Protein AF-A0A963LGK0-F1 (afdb_monomer)

Secondary structure (DSSP, 8-state):
--HHHHHHHHHHHHHHHHHHHHHHHHHHHHHHHHHHHHTT-EEEEEEEE-SSS-EEEEEEEEEGGG--HHHHHHHHHHTTT-HHHHHHHHHHHHHHHHHHHHT----EEEEEEEESSS-EEEEEE-

Structure (mmCIF, N/CA/C/O backbone):
data_AF-A0A963LGK0-F1
#
_entry.id   AF-A0A963LGK0-F1
#
loop_
_atom_site.group_PDB
_atom_site.id
_atom_site.type_symbol
_atom_site.label_atom_id
_atom_site.label_alt_id
_atom_site.label_comp_id
_atom_site.label_asym_id
_atom_site.label_entity_id
_atom_site.label_seq_id
_atom_site.pdbx_PDB_ins_code
_atom_site.Cartn_x
_atom_site.Cartn_y
_atom_site.Cartn_z
_atom_site.occupancy
_atom_site.B_iso_or_equiv
_atom_site.auth_seq_id
_atom_site.auth_comp_id
_atom_site.auth_asym_id
_atom_site.auth_atom_id
_atom_site.pdbx_PDB_model_num
ATOM 1 N N . MET A 1 1 ? -39.028 12.991 27.455 1.00 50.53 1 MET A N 1
ATOM 2 C CA . MET A 1 1 ? -37.844 12.212 27.033 1.00 50.53 1 MET A CA 1
ATOM 3 C C . MET A 1 1 ? -37.018 13.099 26.130 1.00 50.53 1 MET A C 1
ATOM 5 O O . MET A 1 1 ? -37.543 13.587 25.140 1.00 50.53 1 MET A O 1
ATOM 9 N N . ASP A 1 2 ? -35.789 13.371 26.546 1.00 68.88 2 ASP A N 1
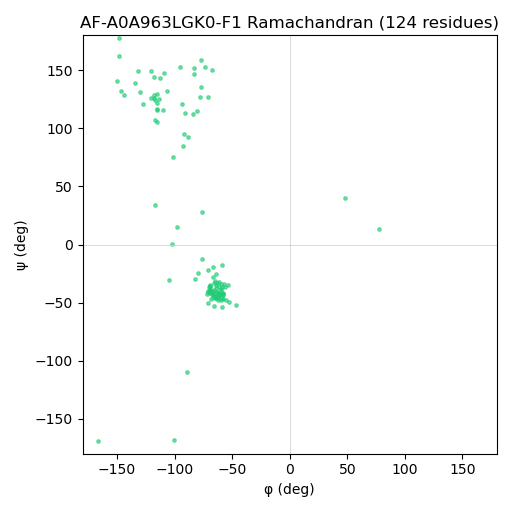ATOM 10 C CA . ASP A 1 2 ? -34.951 14.451 26.034 1.00 68.88 2 ASP A CA 1
ATOM 11 C C . ASP A 1 2 ? -34.271 14.064 24.706 1.00 68.88 2 ASP A C 1
ATOM 13 O O . ASP A 1 2 ? -33.477 13.121 24.648 1.00 68.88 2 ASP A O 1
ATOM 17 N N . LEU A 1 3 ? -34.633 14.755 23.619 1.00 71.62 3 LEU A N 1
ATOM 18 C CA . LEU A 1 3 ? -34.079 14.545 22.274 1.00 71.62 3 LEU A CA 1
ATOM 19 C C . LEU A 1 3 ? -32.584 14.886 22.219 1.00 71.62 3 LEU A C 1
ATOM 21 O O . LEU A 1 3 ? -31.839 14.236 21.487 1.00 71.62 3 LEU A O 1
ATOM 25 N N . LEU A 1 4 ? -32.138 15.846 23.034 1.00 71.88 4 LEU A N 1
ATOM 26 C CA . LEU A 1 4 ? -30.732 16.239 23.130 1.00 71.88 4 LEU A CA 1
ATOM 27 C C . LEU A 1 4 ? -29.887 15.138 23.777 1.00 71.88 4 LEU A C 1
ATOM 29 O O . LEU A 1 4 ? -28.795 14.841 23.297 1.00 71.88 4 LEU A O 1
ATOM 33 N N . GLY A 1 5 ? -30.421 14.465 24.801 1.00 74.00 5 GLY A N 1
ATOM 34 C CA . GLY A 1 5 ? -29.763 13.321 25.435 1.00 74.00 5 GLY A CA 1
ATOM 35 C C . GLY A 1 5 ? -29.575 12.138 24.479 1.00 74.00 5 GLY A C 1
ATOM 36 O O . GLY A 1 5 ? -28.498 11.550 24.439 1.00 74.00 5 GLY A O 1
ATOM 37 N N . LYS A 1 6 ? -30.583 11.837 23.646 1.00 70.38 6 LYS A N 1
ATOM 38 C CA . LYS A 1 6 ? -30.487 10.788 22.612 1.00 70.38 6 LYS A CA 1
ATOM 39 C C . LYS A 1 6 ? -29.537 11.162 21.469 1.00 70.38 6 LYS A C 1
ATOM 41 O O . LYS A 1 6 ? -28.861 10.293 20.923 1.00 70.38 6 LYS A O 1
ATOM 46 N N . MET A 1 7 ? -29.482 12.439 21.094 1.00 66.69 7 MET A N 1
ATOM 47 C CA . MET A 1 7 ? -28.585 12.919 20.039 1.00 66.69 7 MET A CA 1
ATOM 48 C C . MET A 1 7 ? -27.122 12.894 20.496 1.00 66.69 7 MET A C 1
ATOM 50 O O . MET A 1 7 ? -26.258 12.453 19.742 1.00 66.69 7 MET A O 1
ATOM 54 N N . LYS A 1 8 ? -26.851 13.280 21.749 1.00 67.12 8 LYS A N 1
ATOM 55 C CA . LYS A 1 8 ? -25.511 13.223 22.339 1.00 67.12 8 LYS A CA 1
ATOM 56 C C . LYS A 1 8 ? -24.993 11.787 22.456 1.00 67.12 8 LYS A C 1
ATOM 58 O O . LYS A 1 8 ? -23.887 11.517 22.003 1.00 67.12 8 LYS A O 1
ATOM 63 N N . SER A 1 9 ? -25.812 10.855 22.949 1.00 65.50 9 SER A N 1
ATOM 64 C CA . SER A 1 9 ? -25.407 9.445 23.051 1.00 65.50 9 SER A CA 1
ATOM 65 C C . SER A 1 9 ? -25.187 8.784 21.685 1.00 65.50 9 SER A C 1
ATOM 67 O O . SER A 1 9 ? -24.301 7.948 21.533 1.00 65.50 9 SER A O 1
ATOM 69 N N . THR A 1 10 ? -25.956 9.178 20.665 1.00 68.31 10 THR A N 1
ATOM 70 C CA . THR A 1 10 ? -25.754 8.701 19.287 1.00 68.31 10 THR A CA 1
ATOM 71 C C . THR A 1 10 ? -24.460 9.260 18.684 1.00 68.31 10 THR A C 1
ATOM 73 O O . THR A 1 10 ? -23.740 8.534 18.006 1.00 68.31 10 THR A O 1
ATOM 76 N N . ALA A 1 11 ? -24.133 10.530 18.951 1.00 66.62 11 ALA A N 1
ATOM 77 C CA . ALA A 1 11 ? -22.893 11.155 18.489 1.00 66.62 11 ALA A CA 1
ATOM 78 C C . ALA A 1 11 ? -21.644 10.550 19.156 1.00 66.62 11 ALA A C 1
ATOM 80 O O . ALA A 1 11 ? -20.649 10.310 18.477 1.00 66.62 11 ALA A O 1
ATOM 81 N N . GLU A 1 12 ? -21.709 10.254 20.456 1.00 69.06 12 GLU A N 1
ATOM 82 C CA . GLU A 1 12 ? -20.633 9.579 21.196 1.00 69.06 12 GLU A CA 1
ATOM 83 C C . GLU A 1 12 ? -20.405 8.151 20.664 1.00 69.06 12 GLU A C 1
ATOM 85 O O . GLU A 1 12 ? -19.275 7.797 20.332 1.00 69.06 12 GLU A O 1
ATOM 90 N N . GLY A 1 13 ? -21.476 7.378 20.438 1.00 64.12 13 GLY A N 1
ATOM 91 C CA . GLY A 1 13 ? -21.377 6.035 19.851 1.00 64.12 13 GLY A CA 1
ATOM 92 C C . GLY A 1 13 ? -20.837 6.018 18.413 1.00 64.12 13 GLY A C 1
ATOM 93 O O . GLY A 1 13 ? -20.083 5.120 18.043 1.00 64.12 13 GLY A O 1
ATOM 94 N N . LEU A 1 14 ? -21.162 7.027 17.596 1.00 65.62 14 LEU A N 1
ATOM 95 C CA . LEU A 1 14 ? -20.575 7.194 16.257 1.00 65.62 14 LEU A CA 1
ATOM 96 C C . LEU A 1 14 ? -19.086 7.579 16.323 1.00 65.62 14 LEU A C 1
ATOM 98 O O . LEU A 1 14 ? -18.293 7.122 15.497 1.00 65.62 14 LEU A O 1
ATOM 102 N N . GLY A 1 15 ? -18.691 8.380 17.315 1.00 70.19 15 GLY A N 1
ATOM 103 C CA . GLY A 1 15 ? -17.296 8.741 17.567 1.00 70.19 15 GLY A CA 1
ATOM 104 C C . GLY A 1 15 ? -16.426 7.530 17.915 1.00 70.19 15 GLY A C 1
ATOM 105 O O . GLY A 1 15 ? -15.366 7.345 17.324 1.00 70.19 15 GLY A O 1
ATOM 106 N N . GLU A 1 16 ? -16.891 6.654 18.802 1.00 70.88 16 GLU A N 1
ATOM 107 C CA . GLU A 1 16 ? -16.143 5.452 19.201 1.00 70.88 16 GLU A CA 1
ATOM 108 C C . GLU A 1 16 ? -16.055 4.411 18.073 1.00 70.88 16 GLU A C 1
ATOM 110 O O . GLU A 1 16 ? -14.980 3.868 17.805 1.00 70.88 16 GLU A O 1
ATOM 115 N N . LEU A 1 17 ? -17.154 4.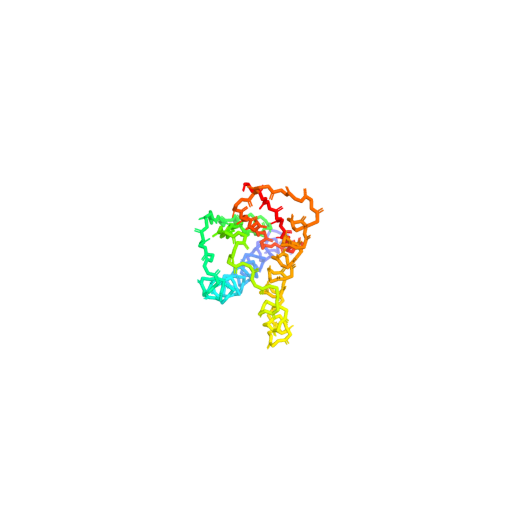184 17.342 1.00 68.81 17 LEU A N 1
ATOM 116 C CA . LEU A 1 17 ? -17.171 3.279 16.185 1.00 68.81 17 LEU A CA 1
ATOM 117 C C . LEU A 1 17 ? -16.262 3.770 15.049 1.00 68.81 17 LEU A C 1
ATOM 119 O O . LEU A 1 17 ? -15.605 2.964 14.387 1.00 68.81 17 LEU A O 1
ATOM 123 N N . SER A 1 18 ? -16.205 5.086 14.821 1.00 73.88 18 SER A N 1
ATOM 124 C CA . SER A 1 18 ? -15.330 5.671 13.799 1.00 73.88 18 SER A CA 1
ATOM 125 C C . SER A 1 18 ? -13.849 5.554 14.169 1.00 73.88 18 SER A C 1
ATOM 127 O O . SER A 1 18 ? -13.048 5.200 13.307 1.00 73.88 18 SER A O 1
ATOM 129 N N . GLN A 1 19 ? -13.478 5.755 15.439 1.00 80.19 19 GLN A N 1
ATOM 130 C CA . GLN A 1 19 ? -12.098 5.560 15.899 1.00 80.19 19 GLN A CA 1
ATOM 131 C C . GLN A 1 19 ? -11.648 4.101 15.790 1.00 80.19 19 GLN A C 1
ATOM 133 O O . GLN A 1 19 ? -10.566 3.844 15.265 1.00 80.19 19 GLN A O 1
ATOM 138 N N . GLY A 1 20 ? -12.480 3.145 16.222 1.00 83.94 20 GLY A N 1
ATOM 139 C CA . GLY A 1 20 ? -12.156 1.718 16.120 1.00 83.94 20 GLY A CA 1
ATOM 140 C C . GLY A 1 20 ? -11.879 1.287 14.678 1.00 83.94 20 GLY A C 1
ATOM 141 O O . GLY A 1 20 ? -10.886 0.616 14.408 1.00 83.94 20 GLY A O 1
ATOM 142 N N . LYS A 1 21 ? -12.698 1.764 13.735 1.00 83.69 21 LYS A N 1
ATOM 143 C CA . LYS A 1 21 ? -12.537 1.458 12.311 1.00 83.69 21 LYS A CA 1
ATOM 144 C C . LYS A 1 21 ? -11.307 2.113 11.680 1.00 83.69 21 LYS A C 1
ATOM 146 O O . LYS A 1 21 ? -10.656 1.505 10.837 1.00 83.69 21 LYS A O 1
ATOM 151 N N . VAL A 1 22 ? -10.964 3.334 12.095 1.00 87.25 22 VAL A N 1
ATOM 152 C CA . VAL A 1 22 ? -9.717 3.980 11.658 1.00 87.25 22 VAL A CA 1
ATOM 153 C C . VAL A 1 22 ? -8.511 3.179 12.135 1.00 87.25 22 VAL A C 1
ATOM 155 O O . VAL A 1 22 ? -7.609 2.942 11.342 1.00 87.25 22 VAL A O 1
ATOM 158 N N . MET A 1 23 ? -8.497 2.715 13.387 1.00 89.88 23 MET A N 1
ATOM 159 C CA . MET A 1 23 ? -7.385 1.909 13.903 1.00 89.88 23 MET A CA 1
ATOM 160 C C . MET A 1 23 ? -7.235 0.580 13.151 1.00 89.88 23 MET A C 1
ATOM 162 O O . MET A 1 23 ? -6.120 0.222 12.787 1.00 89.88 23 MET A O 1
ATOM 166 N N . GLU A 1 24 ? -8.343 -0.093 12.829 1.00 88.88 24 GLU A N 1
ATOM 167 C CA . GLU A 1 24 ? -8.342 -1.295 11.981 1.00 88.88 24 GLU A CA 1
ATOM 168 C C . GLU A 1 24 ? -7.715 -1.018 10.602 1.00 88.88 24 GLU A C 1
ATOM 170 O O . GLU A 1 24 ? -6.807 -1.726 10.170 1.00 88.88 24 GLU A O 1
ATOM 175 N N . TRP A 1 25 ? -8.108 0.078 9.944 1.00 89.50 25 TRP A N 1
ATOM 176 C CA . TRP A 1 25 ? -7.505 0.493 8.673 1.00 89.50 25 TRP A CA 1
ATOM 177 C C . TRP A 1 25 ? -6.010 0.794 8.783 1.00 89.50 25 TRP A C 1
ATOM 179 O O . TRP A 1 25 ? -5.263 0.510 7.848 1.00 89.50 25 TRP A O 1
ATOM 189 N N . LEU A 1 26 ? -5.560 1.370 9.899 1.00 90.88 26 LEU A N 1
ATOM 190 C CA . LEU A 1 26 ? -4.142 1.636 10.140 1.00 90.88 26 LEU A CA 1
ATOM 191 C C . LEU A 1 26 ? -3.344 0.344 10.344 1.00 90.88 26 LEU A C 1
ATOM 193 O O . LEU A 1 26 ? -2.208 0.254 9.873 1.00 90.88 26 LEU A O 1
ATOM 197 N N . ASP A 1 27 ? -3.929 -0.660 10.994 1.00 91.94 27 ASP A N 1
ATOM 198 C CA . ASP A 1 27 ? -3.307 -1.973 11.157 1.00 91.94 27 ASP A CA 1
ATOM 199 C C . ASP A 1 27 ? -3.193 -2.709 9.817 1.00 91.94 27 ASP A C 1
ATOM 201 O O . ASP A 1 27 ? -2.139 -3.275 9.509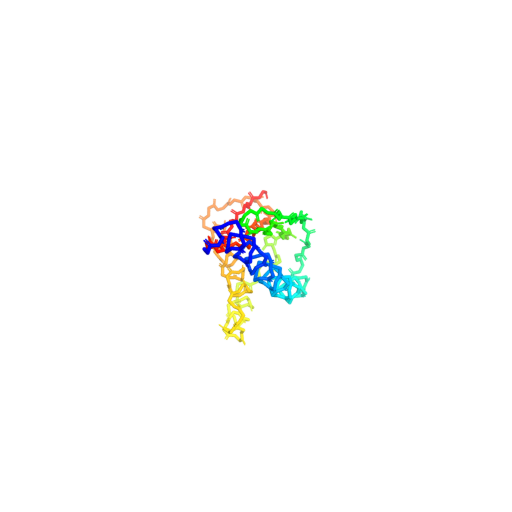 1.00 91.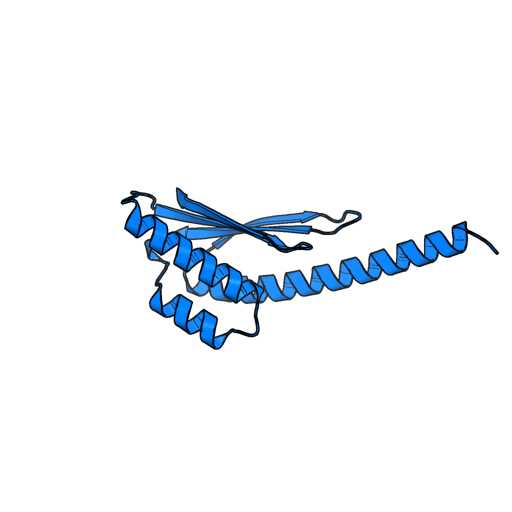94 27 ASP A O 1
ATOM 205 N N . ASP A 1 28 ? -4.238 -2.659 8.990 1.00 89.50 28 ASP A N 1
ATOM 206 C CA . ASP A 1 28 ? -4.224 -3.197 7.625 1.00 89.50 28 ASP A CA 1
ATOM 207 C C . ASP A 1 28 ? -3.182 -2.477 6.764 1.00 89.50 28 ASP A C 1
ATOM 209 O O . ASP A 1 28 ? -2.333 -3.106 6.126 1.00 89.50 28 ASP A O 1
ATOM 213 N N . TYR A 1 29 ? -3.179 -1.144 6.815 1.00 91.44 29 TYR A N 1
ATOM 214 C CA . TYR A 1 29 ? -2.210 -0.303 6.125 1.00 91.44 29 TYR A CA 1
ATOM 215 C C . TYR A 1 29 ? -0.774 -0.628 6.535 1.00 91.44 29 TYR A C 1
ATOM 217 O O . TYR A 1 29 ? 0.100 -0.736 5.675 1.00 91.44 29 TYR A O 1
ATOM 225 N N . LYS A 1 30 ? -0.509 -0.831 7.828 1.00 92.75 30 LYS A N 1
ATOM 226 C CA . LYS A 1 30 ? 0.823 -1.181 8.328 1.00 92.75 30 LYS A CA 1
ATOM 227 C C . LYS A 1 30 ? 1.308 -2.515 7.758 1.00 92.75 30 LYS A C 1
ATOM 229 O O . LYS A 1 30 ? 2.467 -2.616 7.355 1.00 92.75 30 LYS A O 1
ATOM 234 N N . ARG A 1 31 ? 0.439 -3.532 7.690 1.00 91.69 31 ARG A N 1
ATOM 235 C CA . ARG A 1 31 ? 0.782 -4.842 7.102 1.00 91.69 31 ARG A CA 1
ATOM 236 C C . ARG A 1 31 ? 1.024 -4.745 5.598 1.00 91.69 31 ARG A C 1
ATOM 238 O O . ARG A 1 31 ? 2.001 -5.311 5.096 1.00 91.69 31 ARG A O 1
ATOM 245 N N . ALA A 1 32 ? 0.170 -4.003 4.896 1.00 91.94 32 ALA A N 1
ATOM 246 C CA . ALA A 1 32 ? 0.328 -3.754 3.472 1.00 91.94 32 ALA A CA 1
ATOM 247 C C . ALA A 1 32 ? 1.632 -2.999 3.174 1.00 91.94 32 ALA A C 1
ATOM 249 O O . ALA A 1 32 ? 2.389 -3.413 2.301 1.00 91.94 32 ALA A O 1
ATOM 250 N N . THR A 1 33 ? 1.939 -1.960 3.955 1.00 93.56 33 THR A N 1
ATOM 251 C CA . THR A 1 33 ? 3.162 -1.153 3.831 1.00 93.56 33 THR A CA 1
ATOM 252 C C . THR A 1 33 ? 4.409 -2.007 3.980 1.00 93.56 33 THR A C 1
ATOM 254 O O . THR A 1 33 ? 5.226 -2.042 3.067 1.00 93.56 33 THR A O 1
ATOM 257 N N . ALA A 1 34 ? 4.514 -2.768 5.075 1.00 92.88 34 ALA A N 1
ATOM 258 C CA . ALA A 1 34 ? 5.669 -3.630 5.315 1.00 92.88 34 ALA A CA 1
ATOM 259 C C . ALA A 1 34 ? 5.886 -4.628 4.169 1.00 92.88 34 ALA A C 1
ATOM 261 O O . ALA A 1 34 ? 7.017 -4.960 3.833 1.00 92.88 34 ALA A O 1
ATOM 262 N N . THR A 1 35 ? 4.800 -5.093 3.549 1.00 92.06 35 THR A N 1
ATOM 263 C CA . THR A 1 35 ? 4.868 -5.972 2.383 1.00 92.06 35 THR A CA 1
ATOM 264 C C . THR A 1 35 ? 5.360 -5.219 1.148 1.00 92.06 35 THR A C 1
ATOM 266 O O . THR A 1 35 ? 6.299 -5.674 0.501 1.00 92.06 35 THR A O 1
ATOM 269 N N . LEU A 1 36 ? 4.768 -4.070 0.820 1.00 91.50 36 LEU A N 1
ATOM 270 C CA . LEU A 1 36 ? 5.122 -3.273 -0.358 1.00 91.50 36 LEU A CA 1
ATOM 271 C C . LEU A 1 36 ? 6.562 -2.737 -0.305 1.00 91.50 36 LEU A C 1
ATOM 273 O O . LEU A 1 36 ? 7.232 -2.704 -1.336 1.00 91.50 36 LEU A O 1
ATOM 277 N N . GLU A 1 37 ? 7.079 -2.425 0.883 1.00 91.62 37 GLU A N 1
ATOM 278 C CA . GLU A 1 37 ? 8.486 -2.054 1.087 1.00 91.62 37 GLU A CA 1
ATOM 279 C C . GLU A 1 37 ? 9.455 -3.162 0.647 1.00 91.62 37 GLU A C 1
ATOM 281 O O . GLU A 1 37 ? 10.502 -2.874 0.067 1.00 91.62 37 GLU A O 1
ATOM 286 N N . THR A 1 38 ? 9.087 -4.442 0.809 1.00 90.06 38 THR A N 1
ATOM 287 C CA . THR A 1 38 ? 9.905 -5.563 0.296 1.00 90.06 38 THR A CA 1
ATOM 288 C C . THR A 1 38 ? 9.970 -5.622 -1.232 1.00 90.06 38 THR A C 1
ATOM 290 O O . THR A 1 38 ? 10.885 -6.230 -1.786 1.00 90.06 38 THR A O 1
ATOM 293 N N . PHE A 1 39 ? 9.026 -4.966 -1.912 1.00 86.81 39 PHE A N 1
ATOM 294 C CA . PHE A 1 39 ? 8.990 -4.801 -3.364 1.00 86.81 39 PHE A CA 1
ATOM 295 C C . PHE A 1 39 ? 9.543 -3.443 -3.807 1.00 86.81 39 PHE A C 1
ATOM 297 O O . PHE A 1 39 ? 9.325 -3.052 -4.944 1.00 86.81 39 PHE A O 1
ATOM 304 N N . GLY A 1 40 ? 10.249 -2.710 -2.941 1.00 88.75 40 GLY A N 1
ATOM 305 C CA . GLY A 1 40 ? 10.894 -1.448 -3.308 1.00 88.75 40 GLY A CA 1
ATOM 306 C C . GLY A 1 40 ? 9.949 -0.249 -3.403 1.00 88.75 40 GLY A C 1
ATOM 307 O O . GLY A 1 40 ? 10.348 0.788 -3.930 1.00 88.75 40 GLY A O 1
ATOM 308 N N . PHE A 1 41 ? 8.721 -0.366 -2.892 1.00 91.62 41 PHE A N 1
ATOM 309 C CA . PHE A 1 41 ? 7.836 0.781 -2.723 1.00 91.62 41 PHE A CA 1
ATOM 310 C C . PHE A 1 41 ? 8.156 1.514 -1.426 1.00 91.62 41 PHE A C 1
ATOM 312 O O . PHE A 1 41 ? 8.515 0.919 -0.417 1.00 91.62 41 PHE A O 1
ATOM 319 N N . THR A 1 42 ? 7.975 2.822 -1.444 1.00 93.19 42 THR A N 1
ATOM 320 C CA . THR A 1 42 ? 8.120 3.695 -0.283 1.00 93.19 42 THR A CA 1
ATOM 321 C C . THR A 1 42 ? 6.813 4.418 -0.026 1.00 93.19 42 THR A C 1
ATOM 323 O O . THR A 1 42 ? 6.045 4.681 -0.953 1.00 93.19 42 THR A O 1
ATOM 326 N N . VAL A 1 43 ? 6.537 4.735 1.234 1.00 92.69 43 VAL A N 1
ATOM 327 C CA . VAL A 1 43 ? 5.384 5.567 1.577 1.00 92.69 43 VAL A CA 1
ATOM 328 C C . VAL A 1 43 ? 5.655 6.999 1.122 1.00 92.69 43 VAL A C 1
ATOM 330 O O . VAL A 1 43 ? 6.681 7.584 1.463 1.00 92.69 43 VAL A O 1
ATOM 333 N N . GLY A 1 44 ? 4.724 7.556 0.358 1.00 90.44 44 GLY A N 1
ATOM 334 C CA . GLY A 1 44 ? 4.706 8.959 -0.019 1.00 90.44 44 GLY A CA 1
ATOM 335 C C . GLY A 1 44 ? 3.943 9.786 1.009 1.00 90.44 44 GLY A C 1
ATOM 336 O O . GLY A 1 44 ? 4.395 10.005 2.132 1.00 90.44 44 GLY A O 1
ATOM 337 N N . HIS A 1 45 ? 2.771 10.277 0.615 1.00 90.88 45 HIS A N 1
ATOM 338 C CA . HIS A 1 45 ? 1.946 11.105 1.486 1.00 90.88 45 HIS A CA 1
ATOM 339 C C . HIS A 1 45 ? 1.107 10.238 2.421 1.00 90.88 45 HIS A C 1
ATOM 341 O O . HIS A 1 45 ? 0.748 9.107 2.099 1.00 90.88 45 HIS A O 1
ATOM 347 N N . PHE A 1 46 ? 0.777 10.786 3.586 1.00 91.94 46 PHE A N 1
ATOM 348 C CA . PHE A 1 46 ? -0.115 10.158 4.547 1.00 91.94 46 PHE A CA 1
ATOM 349 C C . PHE A 1 46 ? -0.953 11.235 5.236 1.00 91.94 46 PHE A C 1
ATOM 351 O O . PHE A 1 46 ? -0.432 12.244 5.709 1.00 91.94 46 PHE A O 1
ATOM 358 N N . THR A 1 47 ? -2.269 11.067 5.258 1.00 92.44 47 THR A N 1
ATOM 359 C CA . THR A 1 47 ? -3.213 12.038 5.813 1.00 92.44 47 THR A CA 1
ATOM 360 C C . THR A 1 47 ? -4.3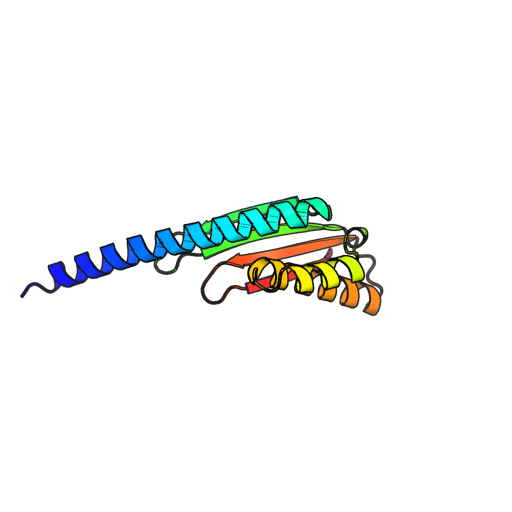93 11.305 6.424 1.00 92.44 47 THR A C 1
ATOM 362 O O . THR A 1 47 ? -4.987 10.440 5.789 1.00 92.44 47 THR A O 1
ATOM 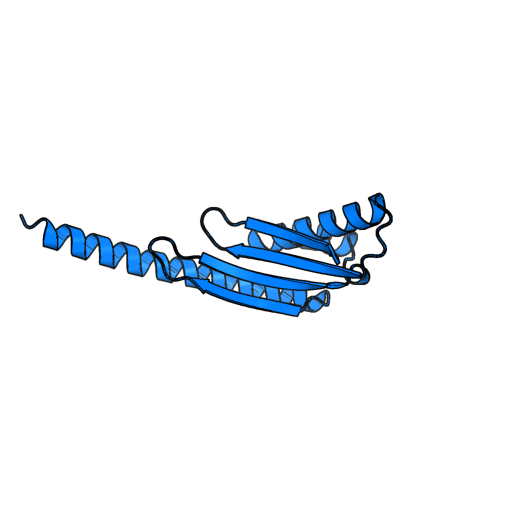365 N N . VAL A 1 48 ? -4.766 11.687 7.643 1.00 89.12 48 VAL A N 1
ATOM 366 C CA . VAL A 1 48 ? -5.961 11.184 8.329 1.00 89.12 48 VAL A CA 1
ATOM 367 C C . VAL A 1 48 ? -6.943 12.338 8.477 1.00 89.12 48 VAL A C 1
ATOM 369 O O . VAL A 1 48 ? -6.596 13.388 9.013 1.00 89.12 48 VAL A O 1
ATOM 372 N N . SER A 1 49 ? -8.166 12.144 7.996 1.00 87.38 49 SER A N 1
ATOM 373 C CA . SER A 1 49 ? -9.267 13.097 8.102 1.00 87.38 49 SER A CA 1
ATOM 374 C C . SER A 1 49 ? -10.317 12.555 9.060 1.00 87.38 49 SER A C 1
ATOM 376 O O . SER A 1 49 ? -10.952 11.537 8.793 1.00 87.38 49 SER A O 1
ATOM 378 N N . MET A 1 50 ? -10.509 13.251 10.180 1.00 80.19 50 MET A N 1
ATOM 379 C CA . MET A 1 50 ? -11.489 12.904 11.211 1.00 80.19 50 MET A CA 1
ATOM 380 C C . MET A 1 50 ? -12.727 13.797 11.060 1.00 80.19 50 MET A C 1
ATOM 382 O O . MET A 1 50 ? -12.898 14.776 11.783 1.00 80.19 50 MET A O 1
ATOM 386 N N . GLY A 1 51 ? -13.545 13.503 10.048 1.00 78.81 51 GLY A N 1
ATOM 387 C CA . GLY A 1 51 ? -14.852 14.131 9.832 1.00 78.81 51 GLY A CA 1
ATOM 388 C C . GLY A 1 51 ? -16.004 13.241 10.305 1.00 78.81 51 GLY A C 1
ATOM 389 O O . GLY A 1 51 ? -15.785 12.210 10.935 1.00 78.81 51 GLY A O 1
ATOM 390 N N . LEU A 1 52 ? -17.243 13.603 9.943 1.00 79.31 52 LEU A N 1
ATOM 391 C CA . LEU A 1 52 ? -18.419 12.739 10.159 1.00 79.31 52 LEU A CA 1
ATOM 392 C C . LEU A 1 52 ? -18.215 11.340 9.554 1.00 79.31 52 LEU A C 1
ATOM 394 O O . LEU A 1 52 ? -18.672 10.343 10.106 1.00 79.31 52 LEU A O 1
ATOM 398 N N . ILE A 1 53 ? -17.517 11.288 8.420 1.00 82.25 53 ILE A N 1
ATOM 399 C CA . ILE A 1 53 ? -17.016 10.063 7.812 1.00 82.25 53 ILE A CA 1
ATOM 400 C C . ILE A 1 53 ? -15.488 10.161 7.862 1.00 82.25 53 ILE A C 1
ATOM 402 O O . ILE A 1 53 ? -14.939 11.097 7.273 1.00 82.25 53 ILE A O 1
ATOM 406 N N . PRO A 1 54 ? -14.802 9.264 8.587 1.00 85.06 54 PRO A N 1
ATOM 407 C CA . PRO A 1 54 ? -13.353 9.268 8.630 1.00 85.06 54 PRO A CA 1
ATOM 408 C C . PRO A 1 54 ? -12.768 8.751 7.316 1.00 85.06 54 PRO A C 1
ATOM 410 O O . PRO A 1 54 ? -13.371 7.924 6.628 1.00 85.06 54 PRO A O 1
ATOM 413 N N . GLU A 1 55 ? -11.564 9.209 7.001 1.00 89.81 55 GLU A N 1
ATOM 414 C CA . GLU A 1 55 ? -10.849 8.809 5.795 1.00 89.81 55 GLU A CA 1
ATOM 415 C C . GLU A 1 55 ? -9.334 8.853 6.027 1.00 89.81 55 GLU A C 1
ATOM 417 O O . GLU A 1 55 ? -8.823 9.778 6.661 1.00 89.81 55 GLU A O 1
ATOM 422 N N . VAL A 1 56 ? -8.604 7.876 5.491 1.00 90.69 56 VAL A N 1
ATOM 423 C CA . VAL A 1 56 ? -7.137 7.883 5.438 1.00 90.69 56 VAL A CA 1
ATOM 424 C C . VAL A 1 56 ? -6.713 7.938 3.980 1.00 90.69 56 VAL A C 1
ATOM 426 O O . VAL A 1 56 ? -7.064 7.062 3.197 1.00 90.69 56 VAL A O 1
ATOM 429 N N . ARG A 1 57 ? -5.943 8.955 3.608 1.00 93.38 57 ARG A N 1
ATOM 430 C CA . ARG A 1 57 ? -5.330 9.075 2.284 1.00 93.38 57 ARG A CA 1
ATOM 431 C C . ARG A 1 57 ? -3.848 8.807 2.401 1.00 93.38 57 ARG A C 1
ATOM 433 O O . ARG A 1 57 ? -3.180 9.376 3.261 1.00 93.38 57 ARG A O 1
ATOM 440 N N . THR A 1 58 ? -3.328 7.965 1.531 1.00 93.69 58 THR A N 1
ATOM 441 C CA . THR A 1 58 ? -1.909 7.641 1.506 1.00 93.69 58 THR A CA 1
ATOM 442 C C . THR A 1 58 ? -1.438 7.336 0.096 1.00 93.69 58 THR A C 1
ATOM 444 O O . THR A 1 58 ? -2.262 7.082 -0.782 1.00 93.69 58 THR A O 1
ATOM 447 N N . SER A 1 59 ? -0.130 7.386 -0.138 1.00 93.62 59 SER A N 1
ATOM 448 C CA . SER A 1 59 ? 0.445 6.933 -1.391 1.00 93.62 59 SER A CA 1
ATOM 449 C C . SER A 1 59 ? 1.638 6.006 -1.204 1.00 93.62 59 SER A C 1
ATOM 451 O O . SER A 1 59 ? 2.395 6.138 -0.245 1.00 93.62 59 SER A O 1
ATOM 453 N N . PHE A 1 60 ? 1.814 5.082 -2.147 1.00 93.56 60 PHE A N 1
ATOM 454 C CA . PHE A 1 60 ? 3.016 4.264 -2.283 1.00 93.56 60 PHE A CA 1
ATOM 455 C C . PHE A 1 60 ? 3.705 4.597 -3.596 1.00 93.56 60 PHE A C 1
ATOM 457 O O . PHE A 1 60 ? 3.063 4.593 -4.642 1.00 93.56 60 PHE A O 1
ATOM 464 N N . ILE A 1 61 ? 5.003 4.863 -3.542 1.00 93.25 61 ILE A N 1
ATOM 465 C CA . ILE A 1 61 ? 5.820 5.270 -4.682 1.00 93.25 61 ILE A CA 1
ATOM 466 C C . ILE A 1 61 ? 6.879 4.199 -4.908 1.00 93.25 61 ILE A C 1
ATOM 468 O O . ILE A 1 61 ? 7.639 3.881 -3.993 1.00 93.25 61 ILE A O 1
ATOM 472 N N . GLY A 1 62 ? 6.935 3.645 -6.111 1.00 91.06 62 GLY A N 1
ATOM 473 C CA . GLY A 1 62 ? 7.940 2.665 -6.514 1.00 91.06 62 GLY A CA 1
ATOM 474 C C . GLY A 1 62 ? 8.260 2.793 -7.994 1.00 91.06 62 GLY A C 1
ATOM 475 O O . GLY A 1 62 ? 7.659 3.602 -8.696 1.00 91.06 62 GLY A O 1
ATOM 476 N N . THR A 1 63 ? 9.200 1.991 -8.483 1.00 88.38 63 THR A N 1
ATOM 477 C CA . THR A 1 63 ? 9.537 1.974 -9.910 1.00 88.38 63 THR A CA 1
ATOM 478 C C . THR A 1 63 ? 8.776 0.873 -10.635 1.00 88.38 63 THR A C 1
ATOM 480 O O . THR A 1 63 ? 8.451 -0.168 -10.057 1.00 88.38 63 THR A O 1
ATOM 483 N N . VAL A 1 64 ? 8.528 1.062 -11.932 1.00 83.50 64 VAL A N 1
ATOM 484 C CA . VAL A 1 64 ? 7.928 0.026 -12.788 1.00 83.50 64 VAL A CA 1
ATOM 485 C C . VAL A 1 64 ? 8.750 -1.267 -12.752 1.00 83.50 64 VAL A C 1
ATOM 487 O O . VAL A 1 64 ? 8.184 -2.363 -12.735 1.00 83.50 64 VAL A O 1
ATOM 490 N N . ASP A 1 65 ? 10.077 -1.154 -12.675 1.00 83.88 65 ASP A N 1
ATOM 491 C CA . ASP A 1 65 ? 11.011 -2.285 -12.599 1.00 83.88 65 ASP A CA 1
ATOM 492 C C . ASP A 1 65 ? 10.860 -3.120 -11.323 1.00 83.88 65 ASP A C 1
ATOM 494 O O . ASP A 1 65 ? 11.161 -4.314 -11.328 1.00 83.88 65 ASP A O 1
ATOM 498 N N . ALA A 1 66 ? 10.355 -2.521 -10.245 1.00 81.00 66 ALA A N 1
ATOM 499 C CA . ALA A 1 66 ? 10.117 -3.210 -8.984 1.00 81.00 66 ALA A CA 1
ATOM 500 C C . ALA A 1 66 ? 8.854 -4.103 -9.022 1.00 81.00 66 ALA A C 1
ATOM 502 O O . ALA A 1 66 ? 8.640 -4.9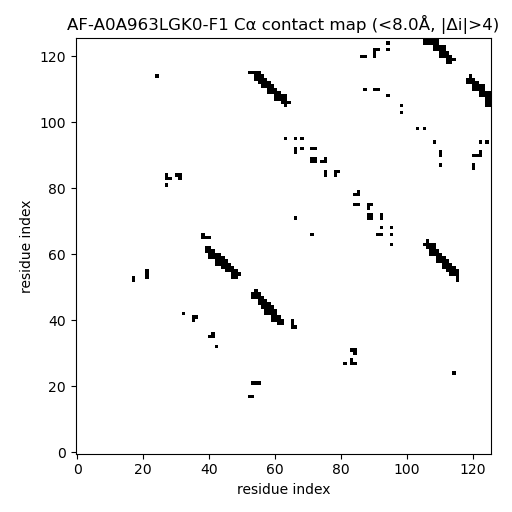56 -8.154 1.00 81.00 66 ALA A O 1
ATOM 503 N N . VAL A 1 67 ? 8.018 -3.952 -10.058 1.00 83.94 67 VAL A N 1
ATOM 504 C CA . VAL A 1 67 ? 6.761 -4.688 -10.226 1.00 83.94 67 VAL A CA 1
ATOM 505 C C . VAL A 1 67 ? 6.989 -6.007 -10.963 1.00 83.94 67 VAL A C 1
ATOM 507 O O . VAL A 1 67 ? 6.932 -6.098 -12.188 1.00 83.94 67 VAL A O 1
ATOM 510 N N . HIS A 1 68 ? 7.199 -7.071 -10.191 1.00 87.69 68 HIS A N 1
ATOM 511 C CA . HIS A 1 68 ? 7.301 -8.439 -10.702 1.00 87.69 68 HIS A CA 1
ATOM 512 C C . HIS A 1 68 ? 5.934 -9.137 -10.691 1.00 87.69 68 HIS A C 1
ATOM 514 O O . HIS A 1 68 ? 5.548 -9.710 -9.671 1.00 87.69 68 HIS A O 1
ATOM 520 N N . VAL A 1 69 ? 5.219 -9.113 -11.823 1.00 88.81 69 VAL A N 1
ATOM 521 C CA . VAL A 1 69 ? 3.831 -9.611 -11.951 1.00 88.81 69 VAL A CA 1
ATOM 522 C C . VAL A 1 69 ? 3.633 -10.992 -11.321 1.00 88.81 69 VAL A C 1
ATOM 524 O O . VAL A 1 69 ? 2.783 -11.126 -10.445 1.00 88.81 69 VAL A O 1
ATOM 527 N N . ASP A 1 70 ? 4.466 -11.977 -11.662 1.00 91.50 70 ASP A N 1
ATOM 528 C CA . ASP A 1 70 ? 4.332 -13.349 -11.146 1.00 91.50 70 ASP A CA 1
ATOM 529 C C . ASP A 1 70 ? 4.420 -13.417 -9.613 1.00 91.50 70 ASP A C 1
ATOM 531 O O . ASP A 1 70 ? 3.660 -14.133 -8.958 1.00 91.50 70 ASP A O 1
ATOM 535 N N . LYS A 1 71 ? 5.330 -12.634 -9.014 1.00 90.75 71 LYS A N 1
ATOM 536 C CA . LYS A 1 71 ? 5.501 -12.584 -7.554 1.00 90.75 71 LYS A CA 1
ATOM 537 C C . LYS A 1 71 ? 4.298 -11.927 -6.881 1.00 90.75 71 LYS A C 1
ATOM 539 O O . LYS A 1 71 ? 3.869 -12.387 -5.825 1.00 90.75 71 LYS A O 1
ATOM 544 N N . LEU A 1 72 ? 3.759 -10.867 -7.481 1.00 91.69 72 LEU A N 1
ATOM 545 C CA . LEU A 1 72 ? 2.606 -10.143 -6.945 1.00 91.69 72 LEU A CA 1
ATOM 546 C C . LEU A 1 72 ? 1.317 -10.968 -7.058 1.00 91.69 72 LEU A C 1
ATOM 548 O O . LEU A 1 72 ? 0.537 -10.995 -6.109 1.00 91.69 72 LEU A O 1
ATOM 552 N N . GLU A 1 73 ? 1.109 -11.684 -8.166 1.00 93.00 73 GLU A N 1
ATOM 553 C CA . GLU A 1 73 ? -0.047 -12.574 -8.354 1.00 93.00 73 GLU A CA 1
ATOM 554 C C . GLU A 1 73 ? 0.001 -13.779 -7.392 1.00 93.00 73 GLU A C 1
ATOM 556 O O . GLU A 1 73 ? -1.008 -14.116 -6.757 1.00 93.00 73 GLU A O 1
ATOM 561 N N . ALA A 1 74 ? 1.180 -14.382 -7.200 1.00 93.38 74 ALA A N 1
ATOM 562 C CA . ALA A 1 74 ? 1.375 -15.443 -6.211 1.00 93.38 74 ALA A CA 1
ATOM 563 C C . ALA A 1 74 ? 1.101 -14.947 -4.782 1.00 93.38 74 ALA A C 1
ATOM 565 O O . ALA A 1 74 ? 0.407 -15.612 -4.008 1.00 93.38 74 ALA A O 1
ATOM 566 N N . LEU A 1 75 ? 1.591 -13.753 -4.438 1.00 93.12 75 LEU A N 1
ATOM 567 C CA . LEU A 1 75 ? 1.379 -13.163 -3.122 1.00 93.12 75 LEU A CA 1
ATOM 568 C C . LEU A 1 75 ? -0.090 -12.798 -2.876 1.00 93.12 75 LEU A C 1
ATOM 570 O O . LEU A 1 75 ? -0.606 -13.076 -1.796 1.00 93.12 75 LEU A O 1
ATOM 574 N N . ALA A 1 76 ? -0.783 -12.245 -3.874 1.00 92.62 76 ALA A N 1
ATOM 575 C CA . ALA A 1 76 ? -2.210 -11.940 -3.780 1.00 92.62 76 ALA A CA 1
ATOM 576 C C . ALA A 1 76 ? -3.054 -13.205 -3.552 1.00 92.62 76 ALA A C 1
ATOM 578 O O . ALA A 1 76 ? -4.064 -13.160 -2.854 1.00 92.62 76 ALA A O 1
ATOM 579 N N . THR A 1 77 ? -2.623 -14.343 -4.100 1.00 93.62 77 THR A N 1
ATOM 580 C CA . THR A 1 77 ? -3.259 -15.644 -3.851 1.00 93.62 77 THR A CA 1
ATOM 581 C C . THR A 1 77 ? -2.977 -16.142 -2.431 1.00 93.62 77 THR A C 1
ATOM 583 O O . THR A 1 77 ? -3.881 -16.623 -1.753 1.00 93.62 77 THR A O 1
ATOM 586 N N . ALA A 1 78 ? -1.737 -15.994 -1.953 1.00 93.25 78 ALA A N 1
ATOM 587 C CA . ALA A 1 78 ? -1.326 -16.421 -0.614 1.00 93.25 78 ALA A CA 1
ATOM 588 C C . ALA A 1 78 ? -1.912 -15.563 0.525 1.00 93.25 78 ALA A C 1
ATOM 590 O O . ALA A 1 78 ? -1.957 -16.016 1.666 1.00 93.25 78 ALA A O 1
ATOM 591 N N . LYS A 1 79 ? -2.330 -14.328 0.224 1.00 92.88 79 LYS A N 1
ATOM 592 C CA . LYS A 1 79 ? -2.868 -13.337 1.171 1.00 92.88 79 LYS A CA 1
ATOM 593 C C . LYS A 1 79 ? -4.316 -12.962 0.859 1.00 92.88 79 LYS A C 1
ATOM 595 O O . LYS A 1 79 ? -4.706 -11.815 1.036 1.00 92.88 79 LYS A O 1
ATOM 600 N N . ALA A 1 80 ? -5.107 -13.912 0.357 1.00 90.06 80 ALA A N 1
ATOM 601 C CA . ALA A 1 80 ? -6.481 -13.669 -0.092 1.00 90.06 80 ALA A CA 1
ATOM 602 C C . ALA A 1 80 ? -7.421 -13.115 1.005 1.00 90.06 80 ALA A C 1
ATOM 604 O O . ALA A 1 80 ? -8.479 -12.571 0.689 1.00 90.06 80 ALA A O 1
ATOM 605 N N . ASP A 1 81 ? -7.038 -13.258 2.273 1.00 90.00 81 ASP A N 1
ATOM 606 C CA . ASP A 1 81 ? -7.700 -12.722 3.460 1.00 90.00 81 ASP A CA 1
ATOM 607 C C . ASP A 1 81 ? -7.402 -11.232 3.719 1.00 90.00 81 ASP A C 1
ATOM 609 O O . ASP A 1 81 ? -8.230 -10.547 4.317 1.00 90.00 81 ASP A O 1
ATOM 613 N N . ASP A 1 82 ? -6.280 -10.697 3.226 1.00 89.38 82 ASP A N 1
ATOM 614 C CA . ASP A 1 82 ? -5.913 -9.282 3.358 1.00 89.38 82 ASP A CA 1
ATOM 615 C C . ASP A 1 82 ? -6.406 -8.483 2.141 1.00 89.38 82 ASP A C 1
ATOM 617 O O . ASP A 1 82 ? -5.698 -8.275 1.152 1.00 89.38 82 ASP A O 1
ATOM 621 N N . GLN A 1 83 ? -7.672 -8.061 2.192 1.00 89.12 83 GLN A N 1
ATOM 622 C CA . GLN A 1 83 ? -8.341 -7.412 1.059 1.00 89.12 83 GLN A CA 1
ATOM 623 C C . GLN A 1 83 ? -7.639 -6.132 0.591 1.00 89.12 83 GLN A C 1
ATOM 625 O O . GLN A 1 83 ? -7.597 -5.872 -0.616 1.00 89.12 83 GLN A O 1
ATOM 630 N N . LEU A 1 84 ? -7.082 -5.346 1.521 1.00 89.69 84 LEU A N 1
ATOM 631 C CA . LEU A 1 84 ? -6.349 -4.129 1.188 1.00 89.69 84 LEU A CA 1
ATOM 632 C C . LEU A 1 84 ? -5.075 -4.473 0.418 1.00 89.69 84 LEU A C 1
ATOM 634 O O . LEU A 1 84 ? -4.875 -3.964 -0.687 1.00 89.69 84 LEU A O 1
ATOM 638 N N . LEU A 1 85 ? -4.247 -5.371 0.957 1.00 91.62 85 LEU A N 1
ATOM 639 C CA . LEU A 1 85 ? -3.022 -5.802 0.292 1.00 91.62 85 LEU A CA 1
ATOM 640 C C . LEU A 1 85 ? -3.328 -6.415 -1.079 1.00 91.62 85 LEU A C 1
ATOM 642 O O . LEU A 1 85 ? -2.709 -6.036 -2.069 1.00 91.62 85 LEU A O 1
ATOM 646 N N . VAL A 1 86 ? -4.320 -7.301 -1.177 1.00 93.38 86 VAL A N 1
ATOM 647 C CA . VAL A 1 86 ? -4.740 -7.901 -2.454 1.00 93.38 86 VAL A CA 1
ATOM 648 C C . VAL A 1 86 ? -5.158 -6.834 -3.464 1.00 93.38 86 VAL A C 1
ATOM 650 O O . VAL A 1 86 ? -4.801 -6.935 -4.640 1.00 93.38 86 VAL A O 1
ATOM 653 N N . GLY A 1 87 ? -5.894 -5.810 -3.027 1.00 91.81 87 GLY A N 1
ATOM 654 C CA . GLY A 1 87 ? -6.272 -4.675 -3.866 1.00 91.81 87 GLY A CA 1
ATOM 655 C C . GLY A 1 87 ? -5.053 -3.933 -4.415 1.00 91.81 87 GLY A C 1
ATOM 656 O O . GLY A 1 87 ? -4.968 -3.703 -5.621 1.00 91.81 87 GLY A O 1
ATOM 657 N N . LEU A 1 88 ? -4.081 -3.631 -3.552 1.00 92.31 88 LEU A N 1
ATOM 658 C CA . LEU A 1 88 ? -2.845 -2.934 -3.925 1.00 92.31 88 LEU A CA 1
ATOM 659 C C . LEU A 1 88 ? -1.994 -3.761 -4.894 1.00 92.31 88 LEU A C 1
ATOM 661 O O . LEU A 1 88 ? -1.555 -3.250 -5.922 1.00 92.31 88 LEU A O 1
ATOM 665 N N . LEU A 1 89 ? -1.822 -5.057 -4.624 1.00 93.38 89 LEU A N 1
ATOM 666 C CA . LEU A 1 89 ? -1.073 -5.967 -5.494 1.00 93.38 89 LEU A CA 1
ATOM 667 C C . LEU A 1 89 ? -1.714 -6.070 -6.884 1.00 93.38 89 LEU A C 1
ATOM 669 O O . LEU A 1 89 ? -1.018 -6.006 -7.896 1.00 93.38 89 LEU A O 1
ATOM 673 N N . LYS A 1 90 ? -3.046 -6.175 -6.956 1.00 92.12 90 LYS A N 1
ATOM 674 C CA . LYS A 1 90 ? -3.773 -6.202 -8.235 1.00 92.12 90 LYS A CA 1
ATOM 675 C C . LYS A 1 90 ? -3.665 -4.880 -8.990 1.00 92.12 90 LYS A C 1
ATOM 677 O O . LYS A 1 90 ? -3.517 -4.904 -10.211 1.00 92.12 90 LYS A O 1
ATOM 682 N N . ALA A 1 91 ? -3.712 -3.751 -8.284 1.00 91.06 91 ALA A N 1
ATOM 683 C CA . ALA A 1 91 ? -3.515 -2.434 -8.878 1.00 91.06 91 ALA A CA 1
ATOM 684 C C . ALA A 1 91 ? -2.117 -2.308 -9.508 1.00 91.06 91 ALA A C 1
ATOM 686 O O . ALA A 1 91 ? -2.002 -1.850 -10.641 1.00 91.06 91 ALA A O 1
ATOM 687 N N . LEU A 1 92 ? -1.073 -2.813 -8.842 1.00 91.12 92 LEU A N 1
ATOM 688 C CA . LEU A 1 92 ? 0.289 -2.865 -9.388 1.00 91.12 92 LEU A CA 1
ATOM 689 C C . LEU A 1 92 ? 0.413 -3.766 -10.616 1.00 91.12 92 LEU A C 1
ATOM 691 O O . LEU A 1 92 ? 1.023 -3.379 -11.612 1.00 91.12 92 LEU A O 1
ATOM 695 N N . VAL A 1 93 ? -0.191 -4.955 -10.576 1.00 91.06 93 VAL A N 1
ATOM 696 C CA . VAL A 1 93 ? -0.228 -5.860 -11.733 1.00 91.06 93 VAL A CA 1
ATOM 697 C C . VAL A 1 93 ? -0.899 -5.179 -12.927 1.00 91.06 93 VAL A C 1
ATOM 699 O O . VAL A 1 93 ? -0.400 -5.272 -14.049 1.00 91.06 93 VAL A O 1
ATOM 702 N N . LEU A 1 94 ? -2.005 -4.468 -12.694 1.00 88.94 94 LEU A N 1
ATOM 703 C CA . LEU A 1 94 ? -2.687 -3.702 -13.732 1.00 88.94 94 LEU A CA 1
ATOM 704 C C . LEU A 1 94 ? -1.810 -2.559 -14.261 1.00 88.94 94 LEU A C 1
ATOM 706 O O . LEU A 1 94 ? -1.702 -2.407 -15.475 1.00 88.94 94 LEU A O 1
ATOM 710 N N . ALA A 1 95 ? -1.145 -1.814 -13.374 1.00 87.31 95 ALA A N 1
ATOM 711 C CA . ALA A 1 95 ? -0.217 -0.741 -13.729 1.00 87.31 95 ALA A CA 1
ATOM 712 C C . ALA A 1 95 ? 0.888 -1.238 -14.670 1.00 87.31 95 ALA A C 1
ATOM 714 O O . ALA A 1 95 ? 1.136 -0.641 -15.715 1.00 87.31 95 ALA A O 1
ATOM 715 N N . ARG A 1 96 ? 1.506 -2.380 -14.337 1.00 86.75 96 ARG A N 1
ATOM 716 C CA . ARG A 1 96 ? 2.567 -2.982 -15.150 1.00 86.75 96 ARG A CA 1
ATOM 717 C C . ARG A 1 96 ? 2.058 -3.466 -16.501 1.00 86.75 96 ARG A C 1
ATOM 719 O O . ARG A 1 96 ? 2.668 -3.164 -17.519 1.00 86.75 96 ARG A O 1
ATOM 726 N N . LYS A 1 97 ? 0.914 -4.158 -16.525 1.00 87.06 97 LYS A N 1
ATOM 727 C CA . LYS A 1 97 ? 0.280 -4.598 -17.779 1.00 87.06 97 LYS A CA 1
ATOM 728 C C . LYS A 1 97 ? -0.055 -3.406 -18.682 1.00 87.06 97 LYS A C 1
ATOM 730 O O . LYS A 1 97 ? 0.115 -3.502 -19.892 1.00 87.06 97 LYS A O 1
ATOM 735 N N . PHE A 1 98 ? -0.498 -2.287 -18.107 1.00 84.81 98 PHE A N 1
ATOM 736 C CA . PHE A 1 98 ? -0.770 -1.059 -18.854 1.00 84.81 98 PHE A CA 1
ATOM 737 C C . PHE A 1 98 ? 0.512 -0.415 -19.395 1.00 84.81 98 PHE A C 1
ATOM 739 O O . PHE A 1 98 ? 0.572 -0.101 -20.581 1.00 84.81 98 PHE A O 1
ATOM 746 N N . HIS A 1 99 ? 1.548 -0.280 -18.562 1.00 83.50 99 HIS A N 1
ATOM 747 C CA . HIS A 1 99 ? 2.865 0.204 -18.983 1.00 83.50 99 HIS A CA 1
ATOM 748 C C . HIS A 1 99 ? 3.403 -0.595 -20.181 1.00 83.50 99 HIS A C 1
ATOM 750 O O . HIS A 1 99 ? 3.760 -0.010 -21.203 1.00 83.50 99 HIS A O 1
ATOM 756 N N . ASP A 1 100 ? 3.379 -1.929 -20.085 1.00 84.88 100 ASP A N 1
ATOM 757 C CA . ASP A 1 100 ? 3.882 -2.828 -21.128 1.00 84.88 100 ASP A CA 1
ATOM 758 C C . ASP A 1 100 ? 3.043 -2.757 -22.420 1.00 84.88 100 ASP A C 1
ATOM 760 O O . ASP A 1 100 ? 3.561 -2.989 -23.510 1.00 84.88 100 ASP A O 1
ATOM 764 N N . HIS A 1 101 ? 1.750 -2.424 -22.322 1.00 83.19 101 HIS A N 1
ATOM 765 C CA . HIS A 1 101 ? 0.855 -2.331 -23.479 1.00 83.19 101 HIS A CA 1
ATOM 766 C C . HIS A 1 101 ? 0.952 -0.995 -24.231 1.00 83.19 101 HIS A C 1
ATOM 768 O O . HIS A 1 101 ? 0.695 -0.955 -25.432 1.00 83.19 101 HIS A O 1
ATOM 774 N N . VAL A 1 102 ? 1.289 0.097 -23.540 1.00 79.31 102 VAL A N 1
ATOM 775 C CA . VAL A 1 102 ? 1.266 1.459 -24.107 1.00 79.31 102 VAL A CA 1
ATOM 776 C C . VAL A 1 102 ? 2.677 1.964 -24.481 1.00 79.31 102 VAL A C 1
ATOM 778 O O . VAL A 1 102 ? 2.806 3.066 -25.003 1.00 79.31 102 VAL A O 1
ATOM 781 N N . ASP A 1 103 ? 3.731 1.157 -24.273 1.00 67.75 103 ASP A N 1
ATOM 782 C CA . ASP A 1 103 ? 5.155 1.503 -24.516 1.00 67.75 103 ASP A CA 1
ATOM 783 C C . ASP A 1 103 ? 5.544 2.865 -23.911 1.00 67.75 103 ASP A C 1
ATOM 785 O O . ASP A 1 103 ? 6.219 3.719 -24.495 1.00 67.75 103 ASP A O 1
ATOM 789 N N . LEU A 1 104 ? 5.024 3.103 -22.711 1.00 69.19 104 LEU A N 1
ATOM 790 C CA . LEU A 1 104 ? 5.248 4.330 -21.974 1.00 69.19 104 LEU A CA 1
ATOM 791 C C . LEU A 1 104 ? 6.639 4.262 -21.341 1.00 69.19 1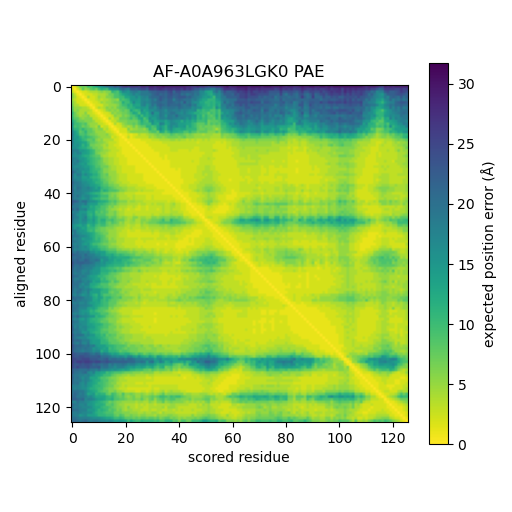04 LEU A C 1
ATOM 793 O O . LEU A 1 104 ? 6.930 3.342 -20.596 1.00 69.19 104 LEU A O 1
ATOM 797 N N . LYS A 1 105 ? 7.499 5.263 -21.566 1.00 75.94 105 LYS A N 1
ATOM 798 C CA . LYS A 1 105 ? 8.822 5.366 -20.904 1.00 75.94 105 LYS A CA 1
ATOM 799 C C . LYS A 1 105 ? 8.728 5.838 -19.444 1.00 75.94 105 LYS A C 1
ATOM 801 O O . LYS A 1 105 ? 9.637 6.516 -18.959 1.00 75.94 105 LYS A O 1
ATOM 806 N N . LEU A 1 106 ? 7.605 5.549 -18.795 1.00 76.38 106 LEU A N 1
ATOM 807 C CA . LEU A 1 106 ? 7.307 5.969 -17.433 1.00 76.38 106 LEU A CA 1
ATOM 808 C C . LEU A 1 106 ? 8.097 5.074 -16.487 1.00 76.38 106 LEU A C 1
ATOM 810 O O . LEU A 1 106 ? 8.202 3.868 -16.691 1.00 76.38 106 LEU A O 1
ATOM 814 N N . LYS A 1 107 ? 8.718 5.685 -15.491 1.00 83.00 107 LYS A N 1
ATOM 815 C CA . LYS A 1 107 ? 9.659 5.013 -14.594 1.00 83.00 107 LYS A CA 1
ATOM 816 C C . LYS A 1 107 ? 9.042 4.743 -13.242 1.00 83.00 107 LYS A C 1
ATOM 818 O O . LYS A 1 107 ? 9.370 3.726 -12.627 1.00 83.00 107 LYS A O 1
ATOM 823 N N . ASP A 1 108 ? 8.130 5.612 -12.828 1.00 87.62 108 ASP A N 1
ATOM 824 C CA . ASP A 1 108 ? 7.591 5.616 -11.484 1.00 87.62 108 ASP A CA 1
ATOM 825 C C . ASP A 1 108 ? 6.111 5.227 -11.504 1.00 87.62 108 ASP A C 1
ATOM 827 O O . ASP A 1 108 ? 5.352 5.581 -12.408 1.00 87.62 108 ASP A O 1
ATOM 831 N N . ILE A 1 109 ? 5.703 4.482 -10.481 1.00 89.00 109 ILE A N 1
ATOM 832 C CA . ILE A 1 109 ? 4.319 4.125 -10.187 1.00 89.00 109 ILE A CA 1
ATOM 833 C C . ILE A 1 109 ? 3.978 4.720 -8.829 1.00 89.00 109 ILE A C 1
ATOM 835 O O . ILE A 1 109 ? 4.667 4.472 -7.836 1.00 89.00 109 ILE A O 1
ATOM 839 N N . VAL A 1 110 ? 2.872 5.452 -8.783 1.00 91.50 110 VAL A N 1
ATOM 840 C CA . VAL A 1 110 ? 2.279 5.982 -7.562 1.00 91.50 110 VAL A CA 1
ATOM 841 C C . VAL A 1 110 ? 0.920 5.319 -7.364 1.00 91.50 110 VAL A C 1
ATOM 843 O O . VAL A 1 110 ? 0.005 5.479 -8.167 1.00 91.50 110 VAL A O 1
ATOM 846 N N . LEU A 1 111 ? 0.777 4.554 -6.286 1.00 91.19 111 LEU A N 1
ATOM 847 C CA . LEU A 1 111 ? -0.514 4.047 -5.830 1.00 91.19 111 LEU A CA 1
ATOM 848 C C . LEU A 1 111 ? -1.104 5.051 -4.853 1.00 91.19 111 LEU A C 1
ATOM 850 O O . LEU A 1 111 ? -0.577 5.194 -3.755 1.00 91.19 111 LEU A O 1
ATOM 854 N N . ASN A 1 112 ? -2.204 5.699 -5.207 1.00 92.88 112 ASN A N 1
ATOM 855 C CA . ASN A 1 112 ? -2.957 6.547 -4.294 1.00 92.88 112 ASN A CA 1
ATOM 856 C C . ASN A 1 112 ? -4.071 5.721 -3.649 1.00 92.88 112 ASN A C 1
ATOM 858 O O . ASN A 1 112 ? -4.928 5.157 -4.324 1.00 92.88 112 ASN A O 1
ATOM 862 N N . VAL A 1 113 ? -4.063 5.634 -2.326 1.00 91.56 113 VAL A N 1
ATOM 863 C CA . VAL A 1 113 ? -4.963 4.790 -1.543 1.00 91.56 113 VAL A CA 1
ATOM 864 C C . VAL A 1 113 ? -5.813 5.678 -0.655 1.00 91.56 113 VAL A C 1
ATOM 866 O O . VAL A 1 113 ? -5.302 6.485 0.117 1.00 91.56 113 VAL A O 1
ATOM 869 N N . THR A 1 114 ? -7.125 5.522 -0.756 1.00 92.31 114 THR A N 1
ATOM 870 C CA . THR A 1 114 ? -8.098 6.158 0.128 1.00 92.31 114 THR A CA 1
ATOM 871 C C . THR A 1 114 ? -8.819 5.065 0.908 1.00 92.31 114 THR A C 1
ATOM 873 O O . THR A 1 114 ? -9.651 4.343 0.357 1.00 92.31 114 THR A O 1
ATOM 876 N N . LEU A 1 115 ? -8.487 4.921 2.189 1.00 87.12 115 LEU A N 1
ATOM 877 C CA . LEU A 1 115 ? -9.202 4.056 3.123 1.00 87.12 115 LEU A CA 1
ATOM 878 C C . LEU A 1 115 ? -10.401 4.841 3.648 1.00 87.12 115 LEU A C 1
ATOM 880 O O . LEU A 1 115 ? -10.261 5.858 4.325 1.00 87.12 115 LEU A O 1
ATOM 884 N N . GLY A 1 116 ? -11.581 4.380 3.265 1.00 83.94 116 GLY A N 1
ATOM 885 C CA . GLY A 1 116 ? -12.863 5.016 3.522 1.00 83.94 116 GLY A CA 1
ATOM 886 C C . GLY A 1 116 ? -13.980 4.022 3.227 1.00 83.94 116 GLY A C 1
ATOM 887 O O . GLY A 1 116 ? -13.734 2.830 3.029 1.0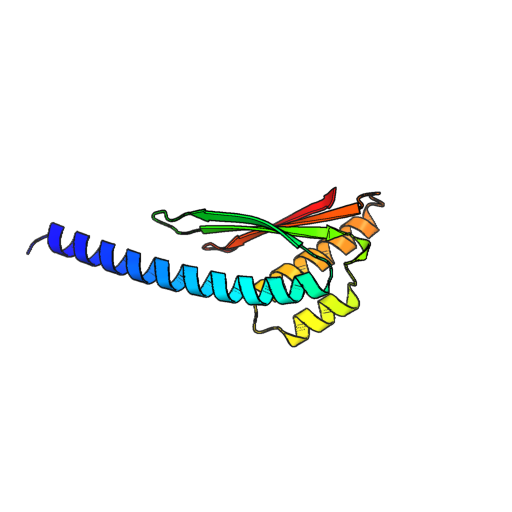0 83.94 116 GLY A O 1
ATOM 888 N N . VAL A 1 117 ? -15.226 4.489 3.187 1.00 78.56 117 VAL A N 1
ATOM 889 C CA . VAL A 1 117 ? -16.366 3.646 2.806 1.00 78.56 117 VAL A CA 1
ATOM 890 C C . VAL A 1 117 ? -16.998 4.192 1.519 1.00 78.56 117 VAL A C 1
ATOM 892 O O . VAL A 1 117 ? -17.683 5.213 1.596 1.00 78.56 117 VAL A O 1
ATOM 895 N N . PRO A 1 118 ? -16.825 3.520 0.359 1.00 76.94 118 PRO A N 1
ATOM 896 C CA . PRO A 1 118 ? -15.946 2.366 0.105 1.00 76.94 118 PRO A CA 1
ATOM 897 C C . PRO A 1 118 ? -14.459 2.762 -0.031 1.00 76.94 118 PRO A C 1
ATOM 899 O O . PRO A 1 118 ? -14.168 3.916 -0.349 1.00 76.94 118 PRO A O 1
ATOM 902 N N . PRO A 1 119 ? -13.511 1.826 0.172 1.00 79.88 119 PRO A N 1
ATOM 903 C CA . PRO A 1 119 ? -12.100 2.087 -0.084 1.00 79.88 119 PRO A CA 1
ATOM 904 C C . PRO A 1 119 ? -11.850 2.267 -1.585 1.00 79.88 119 PRO A C 1
ATOM 906 O O . PRO A 1 119 ? -12.538 1.676 -2.422 1.00 79.88 119 PRO A O 1
ATOM 909 N N . LYS A 1 120 ? -10.842 3.070 -1.926 1.00 90.19 120 LYS A N 1
ATOM 910 C CA . LYS A 1 120 ? -10.467 3.387 -3.307 1.00 90.19 120 LYS A CA 1
ATOM 911 C C . LYS A 1 120 ? -8.956 3.287 -3.488 1.00 90.19 120 LYS A C 1
ATOM 913 O O . LYS A 1 120 ? -8.201 3.724 -2.623 1.00 90.19 120 LYS A O 1
ATOM 918 N N . ILE A 1 121 ? -8.531 2.731 -4.619 1.00 89.50 121 ILE A N 1
ATOM 919 C CA . ILE A 1 121 ? -7.130 2.682 -5.043 1.00 89.50 121 ILE A CA 1
ATOM 920 C C . ILE A 1 121 ? -7.068 3.257 -6.457 1.00 89.50 121 ILE A C 1
ATOM 922 O O . ILE A 1 121 ? -7.730 2.746 -7.359 1.00 89.50 121 ILE A O 1
ATOM 926 N N . ASP A 1 122 ? -6.287 4.313 -6.628 1.00 90.31 122 ASP A N 1
ATOM 927 C CA . ASP A 1 122 ? -5.954 4.922 -7.909 1.00 90.31 122 ASP A CA 1
ATOM 928 C C . ASP A 1 122 ? -4.480 4.639 -8.229 1.00 90.31 122 ASP A C 1
ATOM 930 O O . ASP A 1 122 ? -3.642 4.541 -7.331 1.00 90.31 122 ASP A O 1
ATOM 934 N N . VAL A 1 123 ? -4.163 4.496 -9.513 1.00 86.38 123 VAL A N 1
ATOM 935 C CA . VAL A 1 123 ? -2.798 4.257 -9.993 1.00 86.38 123 VAL A CA 1
ATOM 936 C C . VAL A 1 123 ? -2.407 5.391 -10.923 1.00 86.38 123 VAL A C 1
ATOM 938 O O . VAL A 1 123 ? -3.098 5.653 -11.907 1.00 86.38 123 VAL A O 1
ATOM 941 N N . GLU A 1 124 ? -1.280 6.022 -10.630 1.00 86.12 124 GLU A N 1
ATOM 942 C CA . GLU A 1 124 ? -0.643 7.039 -11.456 1.00 86.12 124 GLU A CA 1
ATOM 943 C C . GLU A 1 124 ? 0.741 6.543 -11.886 1.00 86.12 124 GLU A C 1
ATOM 945 O O . GLU A 1 124 ? 1.428 5.840 -11.146 1.00 86.12 124 GLU A O 1
ATOM 950 N N . THR A 1 125 ? 1.145 6.878 -13.108 1.00 80.25 125 THR A N 1
ATOM 951 C CA . THR A 1 125 ? 2.446 6.496 -13.674 1.00 80.25 125 THR A CA 1
ATOM 952 C C . THR A 1 125 ? 3.125 7.735 -14.246 1.00 80.25 125 THR A C 1
ATOM 954 O O . THR A 1 125 ? 2.474 8.476 -14.991 1.00 80.25 125 THR A O 1
ATOM 957 N N . HIS A 1 126 ? 4.401 7.956 -13.915 1.00 74.94 126 HIS A N 1
ATOM 958 C CA . HIS A 1 126 ? 5.177 9.155 -14.273 1.00 74.94 126 HIS A CA 1
ATOM 959 C C . HIS A 1 126 ? 6.500 8.833 -14.971 1.00 74.94 126 HIS A C 1
ATOM 961 O O . HIS A 1 126 ? 7.084 7.755 -14.711 1.00 74.94 126 HIS A O 1
#

Foldseek 3Di:
DDPVVVVVVVVVVLLVVQVVLVVVVVVLVVVLQVVVVVLAWDKDDWDWDDDSWTKIKTKIKGWLVSLDLVVLVVVLVVPVVSPVNVVVSVQSNVVNVVCVVVVDPFTMKMWIWMVTVVTDIDIDTD

Sequence (126 aa):
MDLLGKMKSTAEGLGELSQGKVMEWLDDYKRATATLETFGFTVGHFTVSMGLIPEVRTSFIGTVDAVHVDKLEALATAKADDQLLVGLLKALVLARKFHDHVDLKLKDIVLNVTLGVPPKIDVETH

Nearest PDB structures (foldseek):
  8guo-assembly1_A  TM=3.052E-01  e=1.324E+00  Staphylococcus aureus subsp. aureus NCTC 8325
  3luq-assembly2_A  TM=3.047E-01  e=8.466E+00  Geobacter sulfurreducens PCA
  8u6y-assembly1_h  TM=2.686E-01  e=9.666E+00  Saccharomyces cerevisiae S288C
  7tsx-assembly1_B  TM=2.312E-01  e=7.415E+00  Enterobacter cloacae

Radius of gyration: 18.05 Å; Cα contacts (8 Å, |Δi|>4): 160; chains: 1; bounding box: 49×33×52 Å

pLDDT: mean 85.21, std 8.83, range [50.53, 93.69]

Solvent-accessible surface area (backbone atoms only — not comparable to full-atom values): 6886 Å² total; per-residue (Å²): 132,63,65,66,60,56,49,50,55,51,52,51,53,50,51,54,55,50,52,56,51,52,50,51,52,50,54,52,46,50,56,35,47,62,53,41,42,77,45,61,31,40,80,63,56,76,47,79,44,89,55,101,67,56,36,36,42,36,30,38,39,29,43,54,86,49,63,51,52,72,63,39,55,52,47,32,64,77,37,67,84,42,60,68,44,30,50,54,38,50,51,51,42,49,51,49,55,48,40,72,72,67,73,53,91,52,50,36,35,35,39,39,36,34,49,43,93,76,64,47,78,47,80,48,75,75

Mean predicted aligned error: 7.07 Å